Protein AF-A0A7S0ZNZ0-F1 (afdb_monomer_lite)

pLDDT: mean 90.44, std 8.4, range [59.97, 98.44]

Foldseek 3Di:
DVCVVVVPQEDEAADPDLVVSLVRLLVVCVVRVPHAYEYEQPPQLQVALVSVVVSLVSSVVSPHQEHEDEDDDVVSCVSVVVVVHHYDYDDFDDPVCQVVVVHDDGFCPDVVRVVSRD

Radius of gyration: 15.39 Å; chains: 1; bounding box: 38×27×40 Å

InterPro domains:
  IPR003700 Ketopantoate hydroxymethyltransferase [PF02548] (22-117)
  IPR015813 Pyruvate/Phosphoenolpyruvate kinase-like domain superfamily [SSF51621] (3-117)
  IPR040442 Pyruvate kinase-like domain superfamily [G3DSA:3.20.20.60] (1-118)

Sequence (118 aa):
KAAEEAGVDMIVAWGNDFTSTKYVVSCVRKGAPNTLIGSGINPGAYKSIEEALALAAEIRAVGTDIIYCSGLVPDKFAGLSRQHYPCCGHVGYLPCNDTWFGGPRAVGTTTAEAKKLY

Secondary structure (DSSP, 8-state):
-HHHHTT-SEEE---SSHHHHHHHHHHHHHH-TTSEEEEE-TTGGGT-HHHHHHHHHHHHHTT-SEEEEESS-GGGTHHHHHTT--EEEE-SS-GGGHHHHTS----S-SHHHHTTT-

Organism: Noctiluca scintillans (NCBI:txid2966)

Structure (mmCIF, N/CA/C/O backbone):
data_AF-A0A7S0ZNZ0-F1
#
_entry.id   AF-A0A7S0ZNZ0-F1
#
loop_
_atom_site.group_PDB
_atom_site.id
_atom_site.type_symbol
_atom_site.label_atom_id
_atom_site.label_alt_id
_atom_site.label_comp_id
_atom_site.label_asym_id
_atom_site.label_entity_id
_atom_site.label_seq_id
_atom_site.pdbx_PDB_ins_code
_atom_site.Cartn_x
_atom_site.Cartn_y
_atom_site.Cartn_z
_atom_site.occupancy
_atom_site.B_iso_or_equiv
_atom_site.auth_seq_id
_atom_site.auth_comp_id
_atom_site.auth_asym_id
_atom_site.auth_atom_id
_atom_site.pdbx_PDB_model_num
ATOM 1 N N . LYS A 1 1 ? -15.425 6.674 7.296 1.00 92.44 1 LYS A N 1
ATOM 2 C CA . LYS A 1 1 ? -16.830 6.510 7.719 1.00 92.44 1 LYS A CA 1
ATOM 3 C C . LYS A 1 1 ? -17.703 6.126 6.538 1.00 92.44 1 LYS A C 1
ATOM 5 O O . LYS A 1 1 ? -17.993 4.950 6.435 1.00 92.44 1 LYS A O 1
ATOM 10 N N . ALA A 1 2 ? -17.973 7.028 5.588 1.00 97.44 2 ALA A N 1
ATOM 11 C CA . ALA A 1 2 ? -18.818 6.716 4.426 1.00 97.44 2 ALA A CA 1
ATOM 12 C C . ALA A 1 2 ? -18.409 5.441 3.653 1.00 97.44 2 ALA A C 1
ATOM 14 O O . ALA A 1 2 ? -19.270 4.647 3.307 1.00 97.44 2 ALA A O 1
ATOM 15 N N . ALA A 1 3 ? -17.108 5.208 3.425 1.00 97.12 3 ALA A N 1
ATOM 16 C CA . ALA A 1 3 ? -16.634 3.988 2.757 1.00 97.12 3 ALA A CA 1
ATOM 17 C C . ALA A 1 3 ? -16.972 2.696 3.534 1.00 97.12 3 ALA A C 1
ATOM 19 O O . ALA A 1 3 ? -17.444 1.736 2.940 1.00 97.12 3 ALA A O 1
ATOM 20 N N . GLU A 1 4 ? -16.788 2.689 4.858 1.00 97.44 4 GLU A N 1
ATOM 21 C CA . GLU A 1 4 ? -17.140 1.543 5.711 1.00 97.44 4 GLU A CA 1
ATOM 22 C C . GLU A 1 4 ? -18.658 1.319 5.739 1.00 97.44 4 GLU A C 1
ATOM 24 O O . GLU A 1 4 ? -19.122 0.197 5.584 1.00 97.44 4 GLU A O 1
ATOM 29 N N . GLU A 1 5 ? -19.443 2.394 5.860 1.00 98.12 5 GLU A N 1
ATOM 30 C CA . GLU A 1 5 ? -20.914 2.328 5.833 1.00 98.12 5 GLU A CA 1
ATOM 31 C C . GLU A 1 5 ? -21.455 1.828 4.486 1.00 98.12 5 GLU A C 1
ATOM 33 O O . GLU A 1 5 ? -22.505 1.193 4.438 1.00 98.12 5 GLU A O 1
ATOM 38 N N . ALA A 1 6 ? -20.728 2.089 3.397 1.00 98.31 6 ALA A N 1
ATOM 39 C CA . ALA A 1 6 ? -21.029 1.572 2.068 1.00 98.31 6 ALA A CA 1
ATOM 40 C C . ALA A 1 6 ? -20.599 0.105 1.869 1.00 98.31 6 ALA A C 1
ATOM 42 O O . ALA A 1 6 ? -20.866 -0.454 0.808 1.00 98.31 6 ALA A O 1
ATOM 43 N N . GLY A 1 7 ? -19.940 -0.515 2.854 1.00 97.75 7 GLY A N 1
ATOM 44 C CA . GLY A 1 7 ? -19.473 -1.899 2.773 1.00 97.75 7 GLY A CA 1
ATOM 45 C C . GLY A 1 7 ? -18.205 -2.083 1.936 1.00 97.75 7 GLY A C 1
ATOM 46 O O . GLY A 1 7 ? -18.026 -3.140 1.342 1.00 97.75 7 GLY A O 1
ATOM 47 N N . VAL A 1 8 ? -17.336 -1.069 1.847 1.00 97.8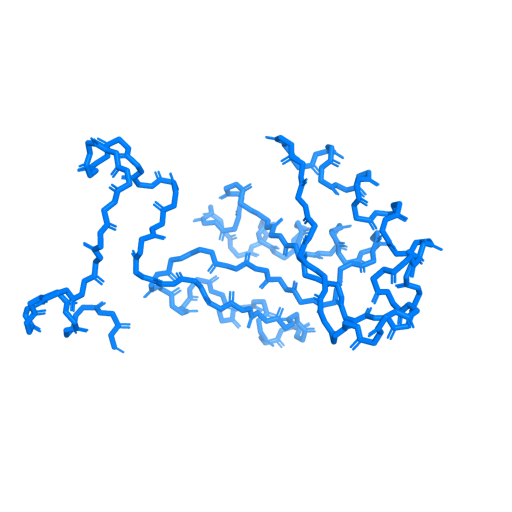8 8 VAL A N 1
ATOM 48 C CA . VAL A 1 8 ? -16.020 -1.215 1.201 1.00 97.88 8 VAL A CA 1
ATOM 49 C C . VAL A 1 8 ? -15.148 -2.170 2.017 1.00 97.88 8 VAL A C 1
ATOM 51 O O . VAL A 1 8 ? -14.896 -1.914 3.190 1.00 97.88 8 VAL A O 1
ATOM 54 N N . ASP A 1 9 ? -14.628 -3.225 1.384 1.00 97.88 9 ASP A N 1
ATOM 55 C CA . ASP A 1 9 ? -13.814 -4.244 2.064 1.00 97.88 9 ASP A CA 1
ATOM 56 C C . ASP A 1 9 ? -12.428 -3.737 2.492 1.00 97.88 9 ASP A C 1
ATOM 58 O O . ASP A 1 9 ? -11.886 -4.158 3.515 1.00 97.88 9 ASP A O 1
ATOM 62 N N . MET A 1 10 ? -11.831 -2.839 1.699 1.00 97.38 10 MET A N 1
ATOM 63 C CA . MET A 1 10 ? -10.469 -2.352 1.908 1.00 97.38 10 MET A CA 1
ATOM 64 C C . MET A 1 10 ? -10.310 -0.882 1.524 1.00 97.38 10 MET A C 1
ATOM 66 O O . MET A 1 10 ? -10.728 -0.451 0.449 1.00 97.38 10 MET A O 1
ATOM 70 N N . ILE A 1 11 ? -9.620 -0.121 2.375 1.00 97.62 11 ILE A N 1
ATOM 71 C CA . ILE A 1 11 ? -9.255 1.275 2.123 1.00 97.62 11 ILE A CA 1
ATOM 72 C C . ILE A 1 11 ? -7.734 1.380 2.039 1.00 97.62 11 ILE A C 1
ATOM 74 O O . ILE A 1 11 ? -7.033 1.077 3.001 1.00 97.62 11 ILE A O 1
ATOM 78 N N . VAL A 1 12 ? -7.216 1.859 0.907 1.00 95.88 12 VAL A N 1
ATOM 79 C CA . VAL A 1 12 ? -5.800 2.230 0.782 1.00 95.88 12 VAL A CA 1
ATOM 80 C C . VAL A 1 12 ? -5.644 3.713 1.103 1.00 95.88 12 VAL A C 1
ATOM 82 O O . VAL A 1 12 ? -6.295 4.557 0.489 1.00 95.88 12 VAL A O 1
ATOM 85 N N . ALA A 1 13 ? -4.786 4.030 2.067 1.00 95.31 13 ALA A N 1
ATOM 86 C CA . ALA A 1 13 ? -4.565 5.381 2.564 1.00 95.31 13 ALA A CA 1
ATOM 87 C C . ALA A 1 13 ? -3.092 5.783 2.420 1.00 95.31 13 ALA A C 1
ATOM 89 O O . ALA A 1 13 ? -2.189 5.015 2.759 1.00 95.31 13 ALA A O 1
ATOM 90 N N . TRP A 1 14 ? -2.845 6.996 1.923 1.00 92.44 14 TRP A N 1
ATOM 91 C CA . TRP A 1 14 ? -1.500 7.481 1.608 1.00 92.44 14 TRP A CA 1
ATOM 92 C C . TRP A 1 14 ? -1.396 9.005 1.779 1.00 92.44 14 TRP A C 1
ATOM 94 O O . TRP A 1 14 ? -2.369 9.719 1.539 1.00 92.44 14 TRP A O 1
ATOM 104 N N . GLY A 1 15 ? -0.227 9.502 2.196 1.00 92.44 15 GLY A N 1
ATOM 105 C CA . GLY A 1 15 ? 0.124 10.928 2.254 1.00 92.44 15 GLY A CA 1
ATOM 106 C C . GLY A 1 15 ? 1.344 11.256 1.381 1.00 92.44 15 GLY A C 1
ATOM 107 O O . GLY A 1 15 ? 1.964 10.369 0.810 1.00 92.44 15 GLY A O 1
ATOM 108 N N . ASN A 1 16 ? 1.732 12.525 1.265 1.00 90.06 16 ASN A N 1
ATOM 109 C CA . ASN A 1 16 ? 2.858 12.908 0.392 1.00 90.06 16 ASN A CA 1
ATOM 110 C C . ASN A 1 16 ? 4.223 12.374 0.870 1.00 90.06 16 ASN A C 1
ATOM 112 O O . ASN A 1 16 ? 5.147 12.224 0.076 1.00 90.06 16 ASN A O 1
ATOM 116 N N . ASP A 1 17 ? 4.343 12.082 2.162 1.00 91.12 17 ASP A N 1
ATOM 117 C CA . ASP A 1 17 ? 5.529 11.534 2.815 1.00 91.12 17 ASP A CA 1
ATOM 118 C C . ASP A 1 17 ? 5.122 10.567 3.942 1.00 91.12 17 ASP A C 1
ATOM 120 O O . ASP A 1 17 ? 3.937 10.375 4.229 1.00 91.12 17 ASP A O 1
ATOM 124 N N . PHE A 1 18 ? 6.095 9.941 4.607 1.00 91.56 18 PHE A N 1
ATOM 125 C CA . PHE A 1 18 ? 5.805 8.962 5.657 1.00 91.56 18 PHE A CA 1
ATOM 126 C C . PHE A 1 18 ? 5.108 9.576 6.887 1.00 91.56 18 PHE A C 1
ATOM 128 O O . PHE A 1 18 ? 4.232 8.953 7.487 1.00 91.56 18 PHE A O 1
ATOM 135 N N . THR A 1 19 ? 5.438 10.818 7.249 1.00 93.69 19 THR A N 1
ATOM 136 C CA . THR A 1 19 ? 4.836 11.517 8.396 1.00 93.69 19 THR A CA 1
ATOM 137 C C . THR A 1 19 ? 3.362 11.822 8.146 1.00 93.69 19 THR A C 1
ATOM 139 O O . THR A 1 19 ? 2.501 11.489 8.962 1.00 93.69 19 THR A O 1
ATOM 142 N N . SER A 1 20 ? 3.057 12.412 6.995 1.00 95.62 20 SER A N 1
ATOM 143 C CA . SER A 1 20 ? 1.692 12.682 6.551 1.00 95.62 20 SER A CA 1
ATOM 144 C C . SER A 1 20 ? 0.914 11.390 6.309 1.00 95.62 20 SER A C 1
ATOM 146 O O . SER A 1 20 ? -0.257 11.325 6.669 1.00 95.62 20 SER A O 1
ATOM 148 N N . THR A 1 21 ? 1.556 10.328 5.814 1.00 95.44 21 THR A N 1
ATOM 149 C CA . THR A 1 21 ? 0.934 8.999 5.693 1.00 95.44 21 THR A CA 1
ATOM 150 C C . THR A 1 21 ? 0.489 8.472 7.055 1.00 95.44 21 THR A C 1
ATOM 152 O O . THR A 1 21 ? -0.666 8.072 7.195 1.00 95.44 21 THR A O 1
ATOM 155 N N . LYS A 1 22 ? 1.334 8.556 8.094 1.00 96.75 22 LYS A N 1
ATOM 156 C CA . LYS A 1 22 ? 0.941 8.166 9.459 1.00 96.75 22 LYS A CA 1
ATOM 157 C C . LYS A 1 22 ? -0.279 8.944 9.956 1.00 96.75 22 LYS A C 1
ATOM 159 O O . LYS A 1 22 ? -1.205 8.353 10.512 1.00 96.75 22 LYS A O 1
ATOM 164 N N . TYR A 1 23 ? -0.298 10.258 9.728 1.00 97.62 23 TYR A N 1
ATOM 165 C CA . TYR A 1 23 ? -1.441 11.101 10.078 1.00 97.62 23 TYR A CA 1
ATOM 166 C C . TYR A 1 23 ? -2.715 10.664 9.341 1.00 97.62 23 TYR A C 1
ATOM 168 O O . TYR A 1 23 ? -3.728 10.393 9.989 1.00 97.62 23 TYR A O 1
ATOM 176 N N . VAL A 1 24 ? -2.653 10.530 8.013 1.00 97.81 24 VAL A N 1
ATOM 177 C CA . VAL A 1 24 ? -3.785 10.122 7.169 1.00 97.81 24 VAL A CA 1
ATOM 178 C C . VAL A 1 24 ? -4.322 8.760 7.606 1.00 97.81 24 VAL A C 1
ATOM 180 O O . VAL A 1 24 ? -5.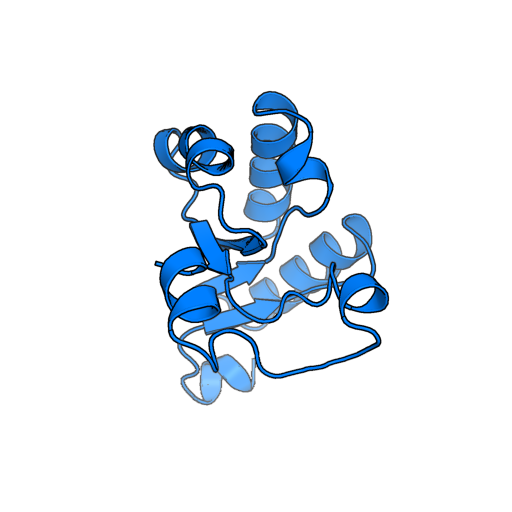517 8.645 7.866 1.00 97.81 24 VAL A O 1
ATOM 183 N N . VAL A 1 25 ? -3.458 7.753 7.771 1.00 98.12 25 VAL A N 1
ATOM 184 C CA . VAL A 1 25 ? -3.854 6.411 8.231 1.00 98.12 25 VAL A CA 1
ATOM 185 C C . VAL A 1 25 ? -4.552 6.480 9.588 1.00 98.12 25 VAL A C 1
ATOM 187 O O . VAL A 1 25 ? -5.619 5.889 9.747 1.00 98.12 25 VAL A O 1
ATOM 190 N N . SER A 1 26 ? -4.025 7.258 10.540 1.00 98.44 26 SER A N 1
ATOM 191 C CA . SER A 1 26 ? -4.655 7.405 11.859 1.00 98.44 26 SER A CA 1
ATOM 192 C C . SER A 1 26 ? -6.065 8.005 11.777 1.00 98.44 26 SER A C 1
ATOM 194 O O . SER A 1 26 ? -6.967 7.598 12.511 1.00 98.44 26 SER A O 1
ATOM 196 N N . CYS A 1 27 ? -6.282 8.951 10.860 1.00 98.31 27 CYS A N 1
ATOM 197 C CA . CYS A 1 27 ? -7.589 9.548 10.610 1.00 98.31 27 CYS A CA 1
ATOM 198 C C . CYS A 1 27 ? -8.541 8.552 9.937 1.00 98.31 27 CYS A C 1
ATOM 200 O O . CYS A 1 27 ? -9.700 8.450 10.342 1.00 98.31 27 CYS A O 1
ATOM 202 N N . VAL A 1 28 ? -8.056 7.781 8.956 1.00 98.25 28 VAL A N 1
ATOM 203 C CA . VAL A 1 28 ? -8.854 6.743 8.286 1.00 98.25 28 VAL A CA 1
ATOM 204 C C . VAL A 1 28 ? -9.255 5.655 9.279 1.00 98.25 28 VAL A C 1
ATOM 206 O O . VAL A 1 28 ? -10.441 5.352 9.352 1.00 98.25 28 VAL A O 1
ATOM 209 N N . ARG A 1 29 ? -8.339 5.154 10.120 1.00 98.44 29 ARG A N 1
ATOM 210 C CA . ARG A 1 29 ? -8.656 4.160 11.162 1.00 98.44 29 ARG A CA 1
ATOM 211 C C . ARG A 1 29 ? -9.710 4.662 12.144 1.00 98.44 29 ARG A C 1
ATOM 213 O O . ARG A 1 29 ? -10.639 3.927 12.455 1.00 98.44 29 ARG A O 1
ATOM 220 N N . LYS A 1 30 ? -9.624 5.918 12.596 1.00 98.31 30 LYS A N 1
ATOM 221 C CA . LYS A 1 30 ? -10.667 6.525 13.448 1.00 98.31 30 LYS A CA 1
ATOM 222 C C . LYS A 1 30 ? -12.030 6.570 12.754 1.00 98.31 30 LYS A C 1
ATOM 224 O O . LYS A 1 30 ? -13.056 6.436 13.409 1.00 98.31 30 LYS A O 1
ATOM 229 N N . GLY A 1 31 ? -12.042 6.799 11.442 1.00 98.12 31 GLY A N 1
ATOM 230 C CA . GLY A 1 31 ? -13.266 6.900 10.656 1.00 98.12 31 GLY A CA 1
ATOM 231 C C . GLY A 1 31 ? -13.817 5.569 10.139 1.00 98.12 31 GLY A C 1
ATOM 232 O O . GLY A 1 31 ? -14.980 5.551 9.748 1.00 98.12 31 GLY A O 1
ATOM 233 N N . ALA A 1 32 ? -13.006 4.519 10.052 1.00 98.31 32 ALA A N 1
ATOM 234 C CA . ALA A 1 32 ? -13.346 3.194 9.531 1.00 98.31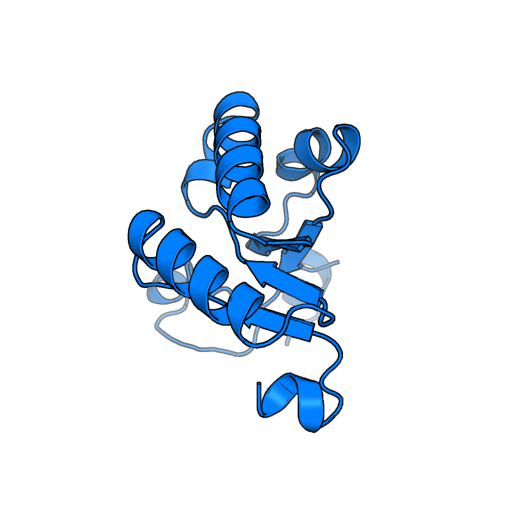 32 ALA A CA 1
ATOM 235 C C . ALA A 1 32 ? -12.676 2.112 10.408 1.00 98.31 32 ALA A C 1
ATOM 237 O O . ALA A 1 32 ? -11.700 1.483 9.990 1.00 98.31 32 ALA A O 1
ATOM 238 N N . PRO A 1 33 ? -13.114 1.962 11.672 1.00 97.69 33 PRO A N 1
ATOM 239 C CA . PRO A 1 33 ? -12.457 1.095 12.646 1.00 97.69 33 PRO A CA 1
ATOM 240 C C . PRO A 1 33 ? -12.506 -0.395 12.299 1.00 97.69 33 PRO A C 1
ATOM 242 O O . PRO A 1 33 ? -11.619 -1.119 12.746 1.00 97.69 33 PRO A O 1
ATOM 245 N N . ASN A 1 34 ? -13.479 -0.844 11.502 1.00 97.62 34 ASN A N 1
ATOM 246 C CA . ASN A 1 34 ? -13.730 -2.260 11.211 1.00 97.62 34 ASN A CA 1
ATOM 247 C C . ASN A 1 34 ? -13.334 -2.671 9.783 1.00 97.62 34 ASN A C 1
ATOM 249 O O . ASN A 1 34 ? -13.437 -3.843 9.433 1.00 97.62 34 ASN A O 1
ATOM 253 N N . THR A 1 35 ? -12.888 -1.722 8.962 1.00 98.38 35 THR A N 1
ATOM 254 C CA . THR A 1 35 ? -12.450 -1.967 7.583 1.00 98.38 35 THR A CA 1
ATOM 255 C C . THR A 1 35 ? -10.960 -2.307 7.537 1.00 98.38 35 THR A C 1
ATOM 257 O O . THR A 1 35 ? -10.177 -1.781 8.337 1.00 98.38 35 THR A O 1
ATOM 260 N N . LEU A 1 36 ? -10.550 -3.148 6.582 1.00 98.12 36 LEU A N 1
ATOM 261 C CA . LEU A 1 36 ? -9.138 -3.413 6.310 1.00 98.12 36 LEU A CA 1
ATOM 262 C C . LEU A 1 36 ? -8.464 -2.145 5.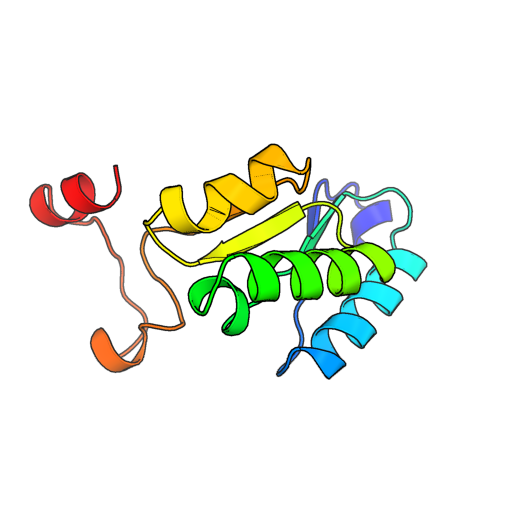763 1.00 98.12 36 LEU A C 1
ATOM 264 O O . LEU A 1 36 ? -8.895 -1.594 4.748 1.00 98.12 36 LEU A O 1
ATOM 268 N N . ILE A 1 37 ? -7.383 -1.690 6.395 1.00 98.19 37 ILE A N 1
ATOM 269 C CA . ILE A 1 37 ? -6.640 -0.499 5.962 1.00 98.19 37 ILE A CA 1
ATOM 270 C C . ILE A 1 37 ? -5.261 -0.889 5.436 1.00 98.19 37 ILE A C 1
ATOM 272 O O . ILE A 1 37 ? -4.442 -1.471 6.150 1.00 98.19 37 ILE A O 1
ATOM 276 N N . GLY A 1 38 ? -4.992 -0.514 4.187 1.00 96.69 38 GLY A N 1
ATOM 277 C CA . GLY A 1 38 ? -3.696 -0.663 3.539 1.00 96.69 38 GLY A CA 1
ATOM 278 C C . GLY A 1 38 ? -2.918 0.648 3.454 1.00 96.69 38 GLY A C 1
ATOM 279 O O . GLY A 1 38 ? -3.481 1.698 3.149 1.00 96.69 38 GLY A O 1
ATOM 280 N N . SER A 1 39 ? -1.607 0.588 3.669 1.00 95.25 39 SER A N 1
ATOM 281 C CA . SER A 1 39 ? -0.677 1.696 3.408 1.00 95.25 39 SER A CA 1
ATOM 282 C C . SER A 1 39 ? 0.730 1.157 3.171 1.00 95.25 39 SER A C 1
ATOM 284 O O . SER A 1 39 ? 0.980 -0.010 3.446 1.00 95.25 39 SER A O 1
ATOM 286 N N . GLY A 1 40 ? 1.662 1.952 2.650 1.00 90.00 40 GLY A N 1
ATOM 287 C CA . GLY A 1 40 ? 3.024 1.486 2.363 1.00 90.00 40 GLY A CA 1
ATOM 288 C C . GLY A 1 40 ? 4.106 2.215 3.144 1.00 90.00 40 GLY A C 1
ATOM 289 O O . GLY A 1 40 ? 3.880 3.227 3.801 1.00 90.00 40 GLY A O 1
ATOM 290 N N . ILE A 1 41 ? 5.314 1.668 3.044 1.00 87.94 41 ILE A N 1
ATOM 291 C CA . ILE A 1 41 ? 6.516 2.110 3.771 1.00 87.94 41 ILE A CA 1
ATOM 292 C C . ILE A 1 41 ? 7.635 2.551 2.807 1.00 87.94 41 ILE A C 1
ATOM 294 O O . ILE A 1 41 ? 8.825 2.467 3.114 1.00 87.94 41 ILE A O 1
ATOM 298 N N . ASN A 1 42 ? 7.265 2.993 1.601 1.00 72.62 42 ASN A N 1
ATOM 299 C CA . ASN A 1 42 ? 8.223 3.436 0.588 1.00 72.62 42 ASN A CA 1
ATOM 300 C C . ASN A 1 42 ? 8.757 4.847 0.883 1.00 72.62 42 ASN A C 1
ATOM 302 O O . ASN A 1 42 ? 7.973 5.708 1.279 1.00 72.62 42 ASN A O 1
ATOM 306 N N . PRO A 1 43 ? 10.059 5.119 0.645 1.00 66.44 43 PRO A N 1
ATOM 307 C CA . PRO A 1 43 ? 11.068 4.240 0.029 1.00 66.44 43 PRO A CA 1
ATOM 308 C C . PRO A 1 43 ? 11.868 3.362 1.013 1.00 66.44 43 PRO A C 1
ATOM 310 O O . PRO A 1 43 ? 12.657 2.530 0.568 1.00 66.44 43 PRO A O 1
ATOM 313 N N . GLY A 1 44 ? 11.695 3.523 2.330 1.00 65.25 44 GLY A N 1
ATOM 314 C CA . GLY A 1 44 ? 12.520 2.825 3.328 1.00 65.25 44 GLY A CA 1
ATOM 315 C C . GLY A 1 44 ? 12.416 1.295 3.280 1.00 65.25 44 GLY A C 1
ATOM 316 O O . GLY A 1 44 ? 13.383 0.608 3.601 1.00 65.25 44 GLY A O 1
ATOM 317 N N . ALA A 1 45 ? 11.310 0.762 2.746 1.00 67.25 45 ALA A N 1
ATOM 318 C CA . ALA A 1 45 ? 11.108 -0.663 2.458 1.00 67.25 45 ALA A CA 1
ATOM 319 C C . ALA A 1 45 ? 12.255 -1.334 1.675 1.00 67.25 45 ALA A C 1
ATOM 321 O O . ALA A 1 45 ? 12.469 -2.537 1.800 1.00 67.25 45 ALA A O 1
ATOM 322 N N . TYR A 1 46 ? 12.977 -0.580 0.838 1.00 73.94 46 TYR A N 1
ATOM 323 C CA . TYR A 1 46 ? 14.001 -1.137 -0.052 1.00 73.94 46 TYR A CA 1
ATOM 324 C C . TYR A 1 46 ? 15.427 -1.034 0.489 1.00 73.94 46 TYR A C 1
ATOM 326 O O . TYR A 1 46 ? 16.336 -1.613 -0.114 1.00 73.94 46 TYR A O 1
ATOM 334 N N . LYS A 1 47 ? 15.639 -0.298 1.589 1.00 82.06 47 LYS A N 1
ATOM 335 C CA . LYS A 1 47 ? 16.980 0.049 2.073 1.00 82.06 47 LYS A CA 1
ATOM 336 C C . LYS A 1 47 ? 17.633 -1.090 2.855 1.00 82.06 47 LYS A C 1
ATOM 338 O O . LYS A 1 47 ? 18.703 -1.551 2.465 1.00 82.06 47 LYS A O 1
ATOM 343 N N . SER A 1 48 ? 16.981 -1.591 3.901 1.00 87.31 48 SER A N 1
ATOM 344 C CA . SER A 1 48 ? 17.378 -2.815 4.610 1.00 87.31 48 SER A CA 1
ATOM 345 C C . SER A 1 48 ? 16.164 -3.475 5.266 1.00 87.31 48 SER A C 1
ATOM 347 O O . SER A 1 48 ? 15.093 -2.870 5.346 1.00 87.31 48 SER A O 1
ATOM 349 N N . ILE A 1 49 ? 16.316 -4.717 5.738 1.00 88.00 49 ILE A N 1
ATOM 350 C CA . ILE A 1 49 ? 15.221 -5.406 6.428 1.00 88.00 49 ILE A CA 1
ATOM 351 C C . ILE A 1 49 ? 14.926 -4.786 7.800 1.00 88.00 49 ILE A C 1
ATOM 353 O O . ILE A 1 49 ? 13.771 -4.707 8.202 1.00 88.00 49 ILE A O 1
ATOM 357 N N . GLU A 1 50 ? 15.948 -4.303 8.500 1.00 91.19 50 GLU A N 1
ATOM 358 C CA . GLU A 1 50 ? 15.823 -3.626 9.792 1.00 91.19 50 GLU A CA 1
ATOM 359 C C . GLU A 1 50 ? 15.009 -2.337 9.651 1.00 91.19 50 GLU A C 1
ATOM 361 O O . GLU A 1 50 ? 14.082 -2.101 10.424 1.00 91.19 50 GLU A O 1
ATOM 366 N N . GLU A 1 51 ? 15.308 -1.533 8.626 1.00 90.62 51 GLU A N 1
ATOM 367 C CA . GLU A 1 51 ? 14.565 -0.305 8.339 1.00 90.62 51 GLU A CA 1
ATOM 368 C C . GLU A 1 51 ? 13.129 -0.605 7.898 1.00 90.62 51 GLU A C 1
ATOM 370 O O . GLU A 1 51 ? 12.192 0.032 8.380 1.00 90.62 51 GLU A O 1
ATOM 375 N N . ALA A 1 52 ? 12.927 -1.626 7.060 1.00 90.38 52 ALA A N 1
ATOM 376 C CA . ALA A 1 52 ? 11.590 -2.062 6.673 1.00 90.38 52 ALA A CA 1
ATOM 377 C C . ALA A 1 52 ? 10.755 -2.500 7.890 1.00 90.38 52 ALA A C 1
ATOM 379 O O . ALA A 1 52 ? 9.596 -2.105 8.004 1.00 90.38 52 ALA A O 1
ATOM 380 N N . LEU A 1 53 ? 11.335 -3.274 8.817 1.00 92.12 53 LEU A N 1
ATOM 381 C CA . LEU A 1 53 ? 10.666 -3.717 10.045 1.00 92.12 53 LEU A CA 1
ATOM 382 C C . LEU A 1 53 ? 10.341 -2.551 10.987 1.00 92.12 53 LEU A C 1
ATOM 384 O O . LEU A 1 53 ? 9.248 -2.523 11.552 1.00 92.12 53 LEU A O 1
ATOM 388 N N . ALA A 1 54 ? 11.249 -1.582 11.133 1.00 93.38 54 ALA A N 1
ATOM 389 C CA . ALA A 1 54 ? 11.009 -0.387 11.941 1.00 93.38 54 ALA A CA 1
ATOM 390 C C . ALA A 1 54 ? 9.834 0.437 11.387 1.00 93.38 54 ALA A C 1
ATOM 392 O O . ALA A 1 54 ? 8.890 0.748 12.114 1.00 93.38 54 ALA A O 1
ATOM 393 N N . LEU A 1 55 ? 9.831 0.705 10.078 1.00 93.69 55 LEU A N 1
ATOM 394 C CA . LEU A 1 55 ? 8.755 1.450 9.420 1.00 93.69 55 LEU A CA 1
ATOM 395 C C . LEU A 1 55 ? 7.425 0.684 9.434 1.00 93.69 55 LEU A C 1
ATOM 397 O O . LEU A 1 55 ? 6.368 1.285 9.628 1.00 93.69 55 LEU A O 1
ATOM 401 N N . ALA A 1 56 ? 7.467 -0.640 9.265 1.00 93.88 56 ALA A N 1
ATOM 402 C CA . ALA A 1 56 ? 6.300 -1.511 9.376 1.00 93.88 56 ALA A CA 1
ATOM 403 C C . ALA A 1 56 ? 5.664 -1.438 10.772 1.00 93.88 56 ALA A C 1
ATOM 405 O O . ALA A 1 56 ? 4.441 -1.339 10.888 1.00 93.88 56 ALA A O 1
ATOM 406 N N . ALA A 1 57 ? 6.481 -1.433 11.829 1.00 95.31 57 ALA A N 1
ATOM 407 C CA . ALA A 1 57 ? 6.003 -1.268 13.197 1.00 95.31 57 ALA A CA 1
ATOM 408 C C . ALA A 1 57 ? 5.342 0.105 13.401 1.00 95.31 57 ALA A C 1
ATOM 410 O O . ALA A 1 57 ? 4.239 0.183 13.946 1.00 95.31 57 ALA A O 1
ATOM 411 N N . GLU A 1 58 ? 5.968 1.180 12.912 1.00 96.12 58 GLU A N 1
ATOM 412 C CA . GLU A 1 58 ? 5.424 2.538 13.015 1.00 96.12 58 GLU A CA 1
ATOM 413 C C . GLU A 1 58 ? 4.081 2.700 12.293 1.00 96.12 58 GLU A C 1
ATOM 415 O O . GLU A 1 58 ? 3.139 3.266 12.853 1.00 96.12 58 GLU A O 1
ATOM 420 N N . ILE A 1 59 ? 3.969 2.208 11.055 1.00 96.12 59 ILE A N 1
ATOM 421 C CA . ILE A 1 59 ? 2.742 2.372 10.268 1.00 96.12 59 ILE A CA 1
ATOM 422 C C . ILE A 1 59 ? 1.609 1.463 10.770 1.00 96.12 59 ILE A C 1
ATOM 424 O O . ILE A 1 59 ? 0.433 1.838 10.728 1.00 96.12 59 ILE A O 1
ATOM 428 N N . ARG A 1 60 ? 1.948 0.285 11.309 1.00 96.56 60 ARG A N 1
ATOM 429 C CA . ARG A 1 60 ? 0.986 -0.600 11.977 1.00 96.56 60 ARG A CA 1
ATOM 430 C C . ARG A 1 60 ? 0.441 0.039 13.249 1.00 96.56 60 ARG A C 1
ATOM 432 O O . ARG A 1 60 ? -0.763 -0.013 13.479 1.00 96.56 60 ARG A O 1
ATOM 439 N N . ALA A 1 61 ? 1.293 0.699 14.037 1.00 97.50 61 ALA A N 1
ATOM 440 C CA . ALA A 1 61 ? 0.890 1.357 15.281 1.00 97.50 61 ALA A CA 1
ATOM 441 C C . ALA A 1 61 ? -0.176 2.452 15.079 1.00 97.50 61 ALA A C 1
ATOM 443 O O . ALA A 1 61 ? -0.957 2.719 15.989 1.00 97.50 61 ALA A O 1
ATOM 444 N N . VAL A 1 62 ? -0.244 3.064 13.891 1.00 97.81 62 VAL A N 1
ATOM 445 C CA . VAL A 1 62 ? -1.262 4.077 13.558 1.00 97.81 62 VAL A CA 1
ATOM 446 C C . VAL A 1 62 ? -2.505 3.511 12.862 1.00 97.81 62 VAL A C 1
ATOM 448 O O . VAL A 1 62 ? -3.433 4.270 12.588 1.00 97.81 62 VAL A O 1
ATOM 451 N N . GLY A 1 63 ? -2.561 2.196 12.615 1.00 97.25 63 GLY A N 1
ATOM 452 C CA . GLY A 1 63 ? -3.774 1.505 12.169 1.00 97.25 63 GLY A CA 1
ATOM 453 C C . GLY A 1 63 ? -3.720 0.841 10.794 1.00 97.25 63 GLY A C 1
ATOM 454 O O . GLY A 1 63 ? -4.788 0.503 10.285 1.00 97.25 63 GLY A O 1
ATOM 455 N N . THR A 1 64 ? -2.539 0.655 10.193 1.00 97.56 64 THR A N 1
ATOM 456 C CA . THR A 1 64 ? -2.394 -0.150 8.962 1.00 97.56 64 THR A CA 1
ATOM 457 C C . THR A 1 64 ? -2.438 -1.643 9.276 1.00 97.56 64 THR A C 1
ATOM 459 O O . THR A 1 64 ? -1.688 -2.112 10.132 1.00 97.56 64 THR A O 1
ATOM 462 N N . ASP A 1 65 ? -3.256 -2.390 8.535 1.00 97.31 65 ASP A N 1
ATOM 463 C CA . ASP A 1 65 ? -3.382 -3.848 8.652 1.00 97.31 65 ASP A CA 1
ATOM 464 C C . ASP A 1 65 ? -2.519 -4.591 7.628 1.00 97.31 65 ASP A C 1
ATOM 466 O O . ASP A 1 65 ? -1.960 -5.646 7.928 1.00 97.31 65 ASP A O 1
ATOM 470 N N . ILE A 1 66 ? -2.412 -4.043 6.413 1.00 95.38 66 ILE A N 1
ATOM 471 C CA . ILE A 1 66 ? -1.673 -4.641 5.299 1.00 95.38 66 ILE A CA 1
ATOM 472 C C . ILE A 1 66 ? -0.720 -3.629 4.668 1.00 95.38 66 ILE A C 1
ATOM 474 O O . ILE A 1 66 ? -1.093 -2.506 4.328 1.00 95.38 66 ILE A O 1
ATOM 478 N N . ILE A 1 67 ? 0.535 -4.036 4.508 1.00 92.19 67 ILE A N 1
ATOM 479 C CA . ILE A 1 67 ? 1.582 -3.195 3.945 1.00 92.19 67 ILE A CA 1
ATOM 480 C C . ILE A 1 67 ? 1.540 -3.295 2.424 1.00 92.19 67 ILE A C 1
ATOM 482 O O . ILE A 1 67 ? 1.721 -4.361 1.845 1.00 92.19 67 ILE A O 1
ATOM 486 N N . TYR A 1 68 ? 1.311 -2.168 1.768 1.00 83.94 68 TYR A N 1
ATOM 487 C CA . TYR A 1 68 ? 1.384 -2.024 0.327 1.00 83.94 68 TYR A CA 1
ATOM 488 C C . TYR A 1 68 ? 2.842 -1.913 -0.124 1.00 83.94 68 TYR A C 1
ATOM 490 O O . TYR A 1 68 ? 3.570 -0.998 0.273 1.00 83.94 68 TYR A O 1
ATOM 498 N N . CYS A 1 69 ? 3.258 -2.839 -0.979 1.00 76.56 69 CYS A N 1
ATOM 499 C CA . CYS A 1 69 ? 4.634 -3.036 -1.401 1.00 76.56 69 CYS A CA 1
ATOM 500 C C . CYS A 1 69 ? 4.736 -2.859 -2.918 1.00 76.56 69 CYS A C 1
ATOM 502 O O . CYS A 1 69 ? 4.343 -3.740 -3.682 1.00 76.56 69 CYS A O 1
ATOM 504 N N . SER A 1 70 ? 5.297 -1.738 -3.377 1.00 71.88 70 SER A N 1
ATOM 505 C CA . SER A 1 70 ? 5.647 -1.616 -4.796 1.00 71.88 70 SER A CA 1
ATOM 506 C C . SER A 1 70 ? 6.825 -2.544 -5.115 1.00 71.88 70 SER A C 1
ATOM 508 O O . SER A 1 70 ? 7.776 -2.646 -4.343 1.00 71.88 70 SER A O 1
ATOM 510 N N . GLY A 1 71 ? 6.810 -3.216 -6.257 1.00 65.50 71 GLY A N 1
ATOM 511 C CA . GLY A 1 71 ? 8.005 -3.880 -6.771 1.00 65.50 71 GLY A CA 1
ATOM 512 C C . GLY A 1 71 ? 7.970 -5.405 -6.762 1.00 65.50 71 GLY A C 1
ATOM 513 O O . GLY A 1 71 ? 7.379 -6.065 -5.916 1.00 65.50 71 GLY A O 1
ATOM 514 N N . LEU A 1 72 ? 8.675 -5.934 -7.759 1.00 59.97 72 LEU A N 1
ATOM 515 C CA . LEU A 1 72 ? 8.691 -7.325 -8.213 1.00 59.97 72 LEU A CA 1
ATOM 516 C C . LEU A 1 72 ? 9.675 -8.223 -7.447 1.00 59.97 72 LEU A C 1
ATOM 518 O O . LEU A 1 72 ? 10.033 -9.283 -7.946 1.00 59.97 72 LEU A O 1
ATOM 522 N N . VAL A 1 73 ? 10.172 -7.807 -6.276 1.00 76.00 73 VAL A N 1
ATOM 523 C CA . VAL A 1 73 ? 11.195 -8.573 -5.538 1.00 76.00 73 VAL A CA 1
ATOM 524 C C . VAL A 1 73 ? 10.619 -9.086 -4.214 1.00 76.00 73 VAL A C 1
ATOM 526 O O . VAL A 1 73 ? 10.854 -8.464 -3.175 1.00 76.00 73 VAL A O 1
ATOM 529 N N . PRO A 1 74 ? 9.873 -10.213 -4.223 1.00 76.94 74 PRO A N 1
ATOM 530 C CA . PRO A 1 74 ? 9.308 -10.826 -3.019 1.00 76.94 74 PRO A CA 1
ATOM 531 C C . PRO A 1 74 ? 10.308 -10.984 -1.868 1.00 76.94 74 PRO A C 1
ATOM 533 O O . PRO A 1 74 ? 9.962 -10.750 -0.710 1.00 76.94 74 PRO A O 1
ATOM 536 N N . ASP A 1 75 ? 11.572 -11.288 -2.179 1.00 81.31 75 ASP A N 1
ATOM 537 C CA . ASP A 1 75 ? 12.635 -11.488 -1.188 1.00 81.31 75 ASP A CA 1
ATOM 538 C C . ASP A 1 75 ? 12.870 -10.269 -0.287 1.00 81.31 75 ASP A C 1
ATOM 540 O O . ASP A 1 75 ? 13.223 -10.423 0.883 1.00 81.31 75 ASP A O 1
ATOM 544 N N . LYS A 1 76 ? 12.622 -9.051 -0.788 1.00 78.38 76 LYS A N 1
ATOM 545 C CA . LYS A 1 76 ? 12.746 -7.820 0.009 1.00 78.38 76 LYS A CA 1
ATOM 546 C C . LYS A 1 76 ? 11.684 -7.722 1.106 1.00 78.38 76 LYS A C 1
ATOM 548 O O . LYS A 1 76 ? 11.925 -7.086 2.126 1.00 78.38 76 LYS A O 1
ATOM 553 N N . PHE A 1 77 ? 10.549 -8.396 0.933 1.00 80.88 77 PHE A N 1
ATOM 554 C CA . PHE A 1 77 ? 9.421 -8.380 1.868 1.00 80.88 77 PHE A CA 1
ATOM 555 C C . PHE A 1 77 ? 9.291 -9.680 2.674 1.00 80.88 77 PHE A C 1
ATOM 557 O O . PHE A 1 77 ? 8.491 -9.756 3.609 1.00 80.88 77 PHE A O 1
ATOM 564 N N . ALA A 1 78 ? 10.110 -10.694 2.376 1.00 86.81 78 ALA A N 1
ATOM 565 C CA . ALA A 1 78 ? 10.088 -11.975 3.075 1.00 86.81 78 ALA A CA 1
ATOM 566 C C . ALA A 1 78 ? 10.306 -11.816 4.589 1.00 86.81 78 ALA A C 1
ATOM 568 O O . ALA A 1 78 ? 9.643 -12.481 5.384 1.00 86.81 78 ALA A O 1
ATOM 569 N N . GLY A 1 79 ? 11.195 -10.910 5.009 1.00 89.06 79 GLY A N 1
ATOM 570 C CA . GLY A 1 79 ? 11.428 -10.651 6.430 1.00 89.06 79 GLY A CA 1
ATOM 571 C C . GLY A 1 79 ? 10.232 -9.998 7.138 1.00 89.06 79 GLY A C 1
ATOM 572 O O . GLY A 1 79 ? 9.941 -10.375 8.268 1.00 89.06 79 GLY A O 1
ATOM 573 N N . LEU A 1 80 ? 9.483 -9.113 6.465 1.00 90.12 80 LEU A N 1
ATOM 574 C CA . LEU A 1 80 ? 8.225 -8.561 6.991 1.00 90.12 80 LEU A CA 1
ATOM 575 C C . LEU A 1 80 ? 7.181 -9.666 7.174 1.00 90.12 80 LEU A C 1
ATOM 577 O O . LEU A 1 80 ? 6.589 -9.805 8.244 1.00 90.12 80 LEU A O 1
ATOM 581 N N . SER A 1 81 ? 7.016 -10.501 6.146 1.00 89.56 81 SER A N 1
ATOM 582 C CA . SER A 1 81 ? 6.047 -11.600 6.155 1.00 89.56 81 SER A CA 1
ATOM 583 C C . SER A 1 81 ? 6.348 -12.618 7.262 1.00 89.56 81 SER A C 1
ATOM 585 O O . SER A 1 81 ? 5.439 -13.040 7.973 1.00 89.56 81 SER A O 1
ATOM 587 N N . ARG A 1 82 ? 7.629 -12.957 7.479 1.00 92.62 82 ARG A N 1
ATOM 588 C CA . ARG A 1 82 ? 8.072 -13.840 8.578 1.00 92.62 82 ARG A CA 1
ATOM 589 C C . ARG A 1 82 ? 7.777 -13.279 9.971 1.00 92.62 82 ARG A C 1
ATOM 591 O O . ARG A 1 82 ? 7.688 -14.055 10.911 1.00 92.62 82 ARG A O 1
ATOM 598 N N . GLN A 1 83 ? 7.626 -11.962 10.099 1.00 93.12 83 GLN A N 1
ATOM 599 C CA . GLN A 1 83 ? 7.266 -11.277 11.345 1.00 93.12 83 GLN A CA 1
ATOM 600 C C . GLN A 1 83 ? 5.766 -10.946 11.418 1.00 93.12 83 GLN A C 1
ATOM 602 O O . GLN A 1 83 ? 5.352 -10.102 12.210 1.00 93.12 83 GLN A O 1
ATOM 607 N N . HIS A 1 84 ? 4.936 -11.598 10.596 1.00 92.69 84 HIS A N 1
ATOM 608 C CA . HIS A 1 84 ? 3.484 -11.408 10.563 1.00 92.69 84 HIS A CA 1
ATOM 609 C C . HIS A 1 84 ? 3.047 -9.968 10.250 1.00 92.69 84 HIS A C 1
ATOM 611 O O . HIS A 1 84 ? 2.040 -9.483 10.779 1.00 92.69 84 HIS A O 1
ATOM 617 N N . TYR A 1 85 ? 3.790 -9.286 9.376 1.00 93.44 85 TYR A N 1
ATOM 618 C CA . TYR A 1 85 ? 3.307 -8.102 8.673 1.00 93.44 85 TYR A CA 1
ATOM 619 C C . TYR A 1 85 ? 2.740 -8.529 7.311 1.00 93.44 85 TYR A C 1
ATOM 621 O O . TYR A 1 85 ? 3.518 -8.896 6.424 1.00 93.44 85 TYR A O 1
ATOM 629 N N . PRO A 1 86 ? 1.405 -8.518 7.123 1.00 92.62 86 PRO A N 1
ATOM 630 C CA . PRO A 1 86 ? 0.796 -8.843 5.838 1.00 92.62 86 PRO A CA 1
ATOM 631 C C . PRO A 1 86 ? 1.271 -7.866 4.764 1.00 92.62 86 PRO A C 1
ATOM 633 O O . PRO A 1 86 ? 1.363 -6.667 5.022 1.00 92.62 86 PRO A O 1
ATOM 636 N N . CYS A 1 87 ? 1.559 -8.370 3.567 1.00 89.31 87 CYS A N 1
ATOM 637 C CA . CYS A 1 87 ? 2.064 -7.567 2.457 1.00 89.31 87 CYS A CA 1
ATOM 638 C C . CYS A 1 87 ? 1.187 -7.756 1.211 1.00 89.31 87 CYS A C 1
ATOM 640 O O . CYS A 1 87 ? 0.820 -8.879 0.873 1.00 89.31 87 CYS A O 1
ATOM 642 N N . CYS A 1 88 ? 0.887 -6.663 0.513 1.00 88.81 88 CYS A N 1
ATOM 643 C CA . CYS A 1 88 ? 0.242 -6.642 -0.796 1.00 88.81 88 CYS A CA 1
ATOM 644 C C . CYS A 1 88 ? 1.271 -6.218 -1.846 1.00 88.81 88 CYS A C 1
ATOM 646 O O . CYS A 1 88 ? 1.787 -5.103 -1.783 1.00 88.81 88 CYS A O 1
ATOM 648 N N . GLY A 1 89 ? 1.561 -7.085 -2.816 1.00 85.88 89 GLY A N 1
ATOM 649 C CA . GLY A 1 89 ? 2.437 -6.745 -3.937 1.00 85.88 89 GLY A CA 1
ATOM 650 C C . GLY A 1 89 ? 1.735 -5.857 -4.965 1.00 85.88 89 GLY A C 1
ATOM 651 O O . GLY A 1 89 ? 0.569 -6.071 -5.284 1.00 85.88 89 GLY A O 1
ATOM 652 N N . HIS A 1 90 ? 2.460 -4.884 -5.512 1.00 87.44 90 HIS A N 1
ATOM 653 C CA . HIS A 1 90 ? 2.035 -4.076 -6.652 1.00 87.44 90 HIS A CA 1
ATOM 654 C C . HIS A 1 90 ? 3.009 -4.275 -7.812 1.00 87.44 90 HIS A C 1
ATOM 656 O O . HIS A 1 90 ? 4.213 -4.039 -7.681 1.00 87.44 90 HIS A O 1
ATOM 662 N N . VAL A 1 91 ? 2.471 -4.723 -8.946 1.00 87.50 91 VAL A N 1
ATOM 663 C CA . VAL A 1 91 ? 3.201 -5.052 -10.175 1.00 87.50 91 VAL A CA 1
ATOM 664 C C . VAL A 1 91 ? 2.512 -4.414 -11.383 1.00 87.50 91 VAL A C 1
ATOM 666 O O . VAL A 1 91 ? 1.360 -3.996 -11.300 1.00 87.50 91 VAL A O 1
ATOM 669 N N . GLY A 1 92 ? 3.209 -4.342 -12.516 1.00 89.75 92 GLY A N 1
ATOM 670 C CA . GLY A 1 92 ? 2.721 -3.670 -13.720 1.00 89.75 92 GLY A CA 1
ATOM 671 C C . GLY A 1 92 ? 3.218 -2.229 -13.785 1.00 89.75 92 GLY A C 1
ATOM 672 O O . GLY A 1 92 ? 4.426 -1.989 -13.711 1.00 89.75 92 GLY A O 1
ATOM 673 N N . TYR A 1 93 ? 2.306 -1.271 -13.952 1.00 90.31 93 TYR A N 1
ATOM 674 C CA . TYR A 1 93 ? 2.672 0.142 -13.920 1.00 90.31 93 TYR A CA 1
ATOM 675 C C . TYR A 1 93 ? 2.886 0.600 -12.476 1.00 90.31 93 TYR A C 1
ATOM 677 O O . TYR A 1 93 ? 1.955 0.686 -11.684 1.00 90.31 93 TYR A O 1
ATOM 685 N N . LEU A 1 94 ? 4.135 0.918 -12.149 1.00 87.00 94 LEU A N 1
ATOM 686 C CA . LEU A 1 94 ? 4.517 1.466 -10.857 1.00 87.00 94 LEU A CA 1
ATOM 687 C C . LEU A 1 94 ? 4.685 2.985 -10.987 1.00 87.00 94 LEU A C 1
ATOM 689 O O . LEU A 1 94 ? 5.590 3.404 -11.708 1.00 87.00 94 LEU A O 1
ATOM 693 N N . PRO A 1 95 ? 3.912 3.815 -10.260 1.00 85.06 95 PRO A N 1
ATOM 694 C CA . PRO A 1 95 ? 4.058 5.273 -10.313 1.00 85.06 95 PRO A CA 1
ATOM 695 C C . PRO A 1 95 ? 5.464 5.777 -9.954 1.00 85.06 95 PRO A C 1
ATOM 697 O O . PRO A 1 95 ? 5.900 6.812 -10.440 1.00 85.06 95 PRO A O 1
ATOM 700 N N . CYS A 1 96 ? 6.233 5.032 -9.152 1.00 80.12 96 CYS A N 1
ATOM 701 C CA . CYS A 1 96 ? 7.634 5.375 -8.873 1.00 80.12 96 CYS A CA 1
ATOM 702 C C . CYS A 1 96 ? 8.555 5.268 -10.103 1.00 80.12 96 CYS A C 1
ATOM 704 O O . CYS A 1 96 ? 9.655 5.813 -10.090 1.00 80.12 96 CYS A O 1
ATOM 706 N N . ASN A 1 97 ? 8.109 4.582 -11.156 1.00 83.06 97 ASN A N 1
ATOM 707 C CA . ASN A 1 97 ? 8.830 4.411 -12.412 1.00 83.06 97 ASN A CA 1
ATOM 708 C C . ASN A 1 97 ? 8.295 5.337 -13.514 1.00 83.06 97 ASN A C 1
ATOM 710 O O . ASN A 1 97 ? 8.637 5.149 -14.678 1.00 83.06 97 ASN A O 1
ATOM 714 N N . ASP A 1 98 ? 7.456 6.319 -13.174 1.00 87.06 98 ASP A N 1
ATOM 715 C CA . ASP A 1 98 ? 6.780 7.170 -14.155 1.00 87.06 98 ASP A CA 1
ATOM 716 C C . 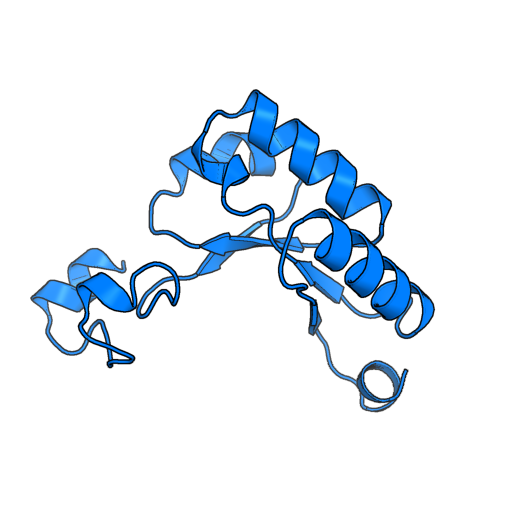ASP A 1 98 ? 7.759 7.858 -15.119 1.00 87.06 98 ASP A C 1
ATOM 718 O O . ASP A 1 98 ? 7.606 7.785 -16.338 1.00 87.06 98 ASP A O 1
ATOM 722 N N . THR A 1 99 ? 8.854 8.412 -14.589 1.00 87.62 99 THR A N 1
ATOM 723 C CA . THR A 1 99 ? 9.913 9.047 -15.390 1.00 87.62 99 THR A CA 1
ATOM 724 C C . THR A 1 99 ? 10.649 8.067 -16.302 1.00 87.62 99 THR A C 1
ATOM 726 O O . THR A 1 99 ? 11.041 8.440 -17.404 1.00 87.62 99 THR A O 1
ATOM 729 N N . TRP A 1 100 ? 10.793 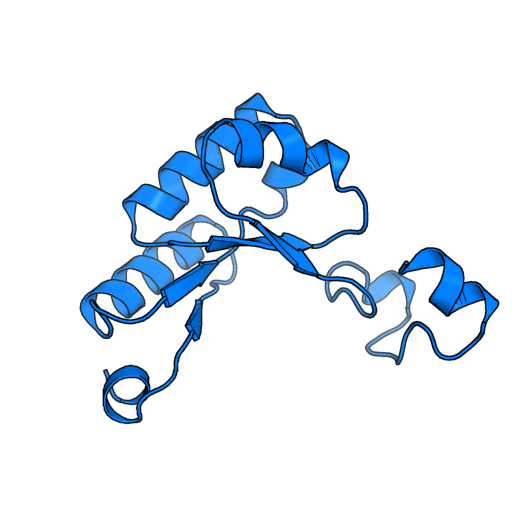6.804 -15.895 1.00 85.31 100 TRP A N 1
ATOM 730 C CA . TRP A 1 100 ? 11.400 5.751 -16.717 1.00 85.31 100 TRP A CA 1
ATOM 731 C C . TRP A 1 100 ? 10.500 5.325 -17.877 1.00 85.31 100 TRP A C 1
ATOM 733 O O . TRP A 1 100 ? 10.995 4.856 -18.901 1.00 85.31 100 TRP A O 1
ATOM 743 N N . PHE A 1 101 ? 9.184 5.473 -17.722 1.00 87.69 101 PHE A N 1
ATOM 744 C CA . PHE A 1 101 ? 8.206 5.171 -18.763 1.00 87.69 101 PHE A CA 1
ATOM 745 C C . PHE A 1 101 ? 7.817 6.380 -19.617 1.00 87.69 101 PHE A C 1
ATOM 747 O O . PHE A 1 101 ? 7.151 6.194 -20.633 1.00 87.69 101 PHE A O 1
ATOM 754 N N . GLY A 1 102 ? 8.260 7.588 -19.253 1.00 91.94 102 GLY A N 1
ATOM 755 C CA . GLY A 1 102 ? 7.844 8.823 -19.919 1.00 91.94 102 GLY A CA 1
ATOM 756 C C . GLY A 1 102 ? 6.382 9.185 -19.641 1.00 91.94 102 GLY A C 1
ATOM 757 O O . GLY A 1 102 ? 5.755 9.843 -20.466 1.00 91.94 102 GLY A O 1
ATOM 758 N N . GLY A 1 103 ? 5.845 8.738 -18.503 1.00 92.12 103 GLY A N 1
ATOM 759 C CA . GLY A 1 103 ? 4.454 8.916 -18.101 1.00 92.12 103 GLY A CA 1
ATOM 760 C C . GLY A 1 103 ? 3.695 7.596 -17.895 1.00 92.12 103 GLY A C 1
ATOM 761 O O . GLY A 1 103 ? 4.234 6.502 -18.128 1.00 92.12 103 GLY A O 1
ATOM 762 N N . PRO A 1 104 ? 2.413 7.679 -17.488 1.00 93.81 104 PRO A N 1
ATOM 763 C CA . PRO A 1 104 ? 1.560 6.514 -17.313 1.00 93.81 104 PRO A CA 1
ATOM 764 C C . PRO A 1 104 ? 1.393 5.717 -18.605 1.00 93.81 104 PRO A C 1
ATOM 766 O O . PRO A 1 104 ? 1.011 6.257 -19.643 1.00 93.81 104 PRO A O 1
ATOM 769 N N . ARG A 1 105 ? 1.628 4.403 -18.532 1.00 92.38 105 ARG A N 1
ATOM 770 C CA . ARG A 1 105 ? 1.416 3.476 -19.652 1.00 92.38 105 ARG A CA 1
ATOM 771 C C . ARG A 1 105 ? 0.923 2.115 -19.180 1.00 92.38 105 ARG A C 1
ATOM 773 O O . ARG A 1 105 ? 1.185 1.708 -18.050 1.00 92.38 105 ARG A O 1
ATOM 780 N N . ALA A 1 106 ? 0.307 1.358 -20.083 1.00 93.50 106 ALA A N 1
ATOM 781 C CA . ALA A 1 106 ? 0.052 -0.061 -19.858 1.00 93.50 106 ALA A CA 1
ATOM 782 C C . ALA A 1 106 ? 1.375 -0.855 -19.837 1.00 93.50 106 ALA A C 1
ATOM 784 O O . ALA A 1 106 ? 2.257 -0.626 -20.669 1.00 93.50 106 ALA A O 1
ATOM 785 N N . VAL A 1 107 ? 1.503 -1.797 -18.900 1.00 92.56 107 VAL A N 1
ATOM 786 C CA . VAL A 1 107 ? 2.662 -2.692 -18.730 1.00 92.56 107 VAL A CA 1
ATOM 787 C C . VAL A 1 107 ? 2.172 -4.136 -18.788 1.00 92.56 107 VAL A C 1
ATOM 789 O O . VAL A 1 107 ? 1.121 -4.443 -18.234 1.00 92.56 107 VAL A O 1
ATOM 792 N N . GLY A 1 108 ? 2.923 -5.022 -19.444 1.00 93.12 108 GLY A N 1
ATOM 793 C CA . GLY A 1 108 ? 2.519 -6.423 -19.618 1.00 93.12 108 GLY A CA 1
ATOM 794 C C . GLY A 1 108 ? 1.729 -6.667 -20.904 1.00 93.12 108 GLY A C 1
ATOM 795 O O . GLY A 1 108 ? 1.084 -7.699 -21.045 1.00 93.12 108 GLY A O 1
ATOM 796 N N . THR A 1 109 ? 1.781 -5.725 -21.852 1.00 95.69 109 THR A N 1
ATOM 797 C CA . THR A 1 109 ? 1.020 -5.798 -23.115 1.00 95.69 109 THR A CA 1
ATOM 798 C C . THR A 1 109 ? 1.647 -6.745 -24.137 1.00 95.69 109 THR A C 1
ATOM 800 O O . THR A 1 109 ? 0.981 -7.196 -25.065 1.00 95.69 109 THR A O 1
ATOM 803 N N . THR A 1 110 ? 2.926 -7.084 -23.957 1.00 95.62 110 THR A N 1
ATOM 804 C CA . THR A 1 110 ? 3.632 -8.091 -24.755 1.00 95.62 110 THR A CA 1
ATOM 805 C C . THR A 1 110 ? 3.946 -9.313 -23.902 1.00 95.62 110 THR A C 1
ATOM 807 O O . THR A 1 110 ? 4.151 -9.202 -22.693 1.00 95.62 110 THR A O 1
ATOM 810 N N . THR A 1 111 ? 4.085 -10.485 -24.527 1.00 96.12 111 THR A N 1
ATOM 811 C CA . THR A 1 111 ? 4.504 -11.714 -23.831 1.00 96.12 111 THR A CA 1
ATOM 812 C C . THR A 1 111 ? 5.822 -11.531 -23.074 1.00 96.12 111 THR A C 1
ATOM 814 O O . THR A 1 111 ? 5.994 -12.083 -21.990 1.00 96.12 111 THR A O 1
ATOM 817 N N . ALA A 1 112 ? 6.756 -10.751 -23.627 1.00 94.44 112 ALA A N 1
ATOM 818 C CA . ALA A 1 112 ? 8.041 -10.481 -22.994 1.00 94.44 112 ALA A CA 1
ATOM 819 C C . ALA A 1 112 ? 7.903 -9.628 -21.724 1.00 94.44 112 ALA A C 1
ATOM 821 O O . ALA A 1 112 ? 8.616 -9.872 -20.755 1.00 94.44 112 ALA A O 1
ATOM 822 N N . GLU A 1 113 ? 6.996 -8.645 -21.709 1.00 92.31 113 GLU A N 1
ATOM 823 C CA . GLU A 1 113 ? 6.699 -7.871 -20.500 1.00 92.31 113 GLU A CA 1
ATOM 824 C C . GLU A 1 113 ? 5.912 -8.698 -19.481 1.00 92.31 113 GLU A C 1
ATOM 826 O O . GLU A 1 113 ? 6.266 -8.699 -18.307 1.00 92.31 113 GLU A O 1
ATOM 831 N N . ALA A 1 114 ? 4.891 -9.441 -19.917 1.00 92.44 114 ALA A N 1
ATOM 832 C CA . ALA A 1 114 ? 4.059 -10.254 -19.033 1.00 92.44 114 ALA A CA 1
ATOM 833 C C . ALA A 1 114 ? 4.881 -11.311 -18.275 1.00 92.44 114 ALA A C 1
ATOM 835 O O . ALA A 1 114 ? 4.714 -11.472 -17.070 1.00 92.44 114 ALA A O 1
ATOM 836 N N . LYS A 1 115 ? 5.845 -11.959 -18.946 1.00 92.19 115 LYS A N 1
ATOM 837 C CA . LYS A 1 115 ? 6.781 -12.910 -18.317 1.00 92.19 115 LYS A CA 1
ATOM 838 C C . LYS A 1 115 ? 7.674 -12.299 -17.233 1.00 92.19 115 LYS A C 1
ATOM 840 O O . LYS A 1 115 ? 8.260 -13.052 -16.474 1.00 92.19 115 LYS A O 1
ATOM 845 N N . LYS A 1 116 ? 7.837 -10.973 -17.195 1.00 86.81 116 LYS A N 1
ATOM 846 C CA . LYS A 1 116 ? 8.600 -10.282 -16.141 1.00 86.81 116 LYS A CA 1
ATOM 847 C C . LYS A 1 116 ? 7.737 -9.920 -14.930 1.00 86.81 116 LYS A C 1
ATOM 849 O O . LYS A 1 116 ? 8.292 -9.509 -13.918 1.00 86.81 116 LYS A O 1
ATOM 854 N N . LEU A 1 117 ? 6.409 -9.976 -15.066 1.00 84.94 117 LEU A N 1
ATOM 855 C CA . LEU A 1 117 ? 5.459 -9.669 -13.993 1.00 84.94 117 LEU A CA 1
ATOM 856 C C . LEU A 1 117 ? 5.058 -10.909 -13.181 1.00 84.94 117 LEU A C 1
ATOM 858 O O . LEU A 1 117 ? 4.690 -10.753 -12.020 1.00 84.94 117 LEU A O 1
ATOM 862 N N . TYR A 1 118 ? 5.088 -12.086 -13.816 1.00 69.50 118 TYR A N 1
ATOM 863 C CA . TYR A 1 118 ? 4.855 -13.404 -13.216 1.00 69.50 118 TYR A CA 1
ATOM 864 C C . TYR A 1 118 ? 6.127 -13.932 -12.549 1.00 69.50 118 TYR A C 1
ATOM 866 O O . TYR A 1 118 ? 6.017 -14.465 -11.425 1.00 69.50 118 TYR A O 1
#